Protein AF-A0A7W1NY99-F1 (afdb_monomer_lite)

Foldseek 3Di:
DAADEAQALDCLRQQCVVVVCVVPVHAYEFAPQRQCCLQVVDPFQFAPQFDDDPDDDRDHDHHPYHDDAQDWDPPPQIKGWHQQAWLGRRGIWIADLVQLEIADEQLWEQAPNAIGHHDNRNTNHRVSSLVSLVVSVVSVGQKYHYNDDDIDHRHCNVRSVVVCVVVVD

pLDDT: mean 95.1, std 6.21, range [66.06, 98.94]

Sequence (169 aa):
VKRILITHAHPDHIGGLPKVQQATGAEVWCHALEKPVIEGQQPIVRRPAGLRPPDMKVTPVPVARTLSDNEMLPMLGGLQVIFTPGHAPGHISFWHPERRILITGDVMFYMLNRMTQPLAALTVDAEENKRSIKKVIALKPDSLLFGHGNPVVGNAAPLLEEFAKRIGI

Secondary structure (DSSP, 8-state):
--EEE-S---HHHHTTHHHHHHHH-PEEEEETTTHHHHTTSSPPP--TTS-------PPP--EEEEE-TTPEESSTT-EEEEE--SSSTT-EEEEETTTTEEEEETSSEEETTEEEPPPTTS-S-HHHHHHHHHHHHHT--SEEEESSB--B-S-HHHHHHHHHHHHT-

Radius of gyration: 15.6 Å; chains: 1; bounding box: 40×31×42 Å

Structure (mmCIF, N/CA/C/O backbone):
data_AF-A0A7W1NY99-F1
#
_entry.id   AF-A0A7W1NY99-F1
#
loop_
_atom_site.group_PDB
_atom_site.id
_atom_site.type_symbol
_atom_site.label_atom_id
_atom_site.label_alt_id
_atom_site.label_comp_id
_atom_site.label_asym_id
_atom_site.label_entity_id
_atom_site.label_seq_id
_atom_site.pdbx_PDB_ins_code
_atom_site.Cartn_x
_atom_site.Cartn_y
_atom_site.Cartn_z
_atom_site.occupancy
_atom_site.B_iso_or_equiv
_atom_site.auth_seq_id
_atom_site.auth_comp_id
_atom_site.auth_asym_id
_atom_site.auth_atom_id
_atom_site.pdbx_PDB_model_num
ATOM 1 N N . VAL A 1 1 ? -20.572 2.440 1.959 1.00 92.75 1 VAL A N 1
ATOM 2 C CA . VAL A 1 1 ? -19.241 1.783 2.023 1.00 92.75 1 VAL A CA 1
ATOM 3 C C . VAL A 1 1 ? -19.332 0.651 3.035 1.00 92.75 1 VAL A C 1
ATOM 5 O O . VAL A 1 1 ? -19.956 0.874 4.057 1.00 92.75 1 VAL A O 1
ATOM 8 N N . LYS A 1 2 ? -18.808 -0.551 2.746 1.00 96.06 2 LYS A N 1
ATOM 9 C CA . LYS A 1 2 ? -18.849 -1.696 3.689 1.00 96.06 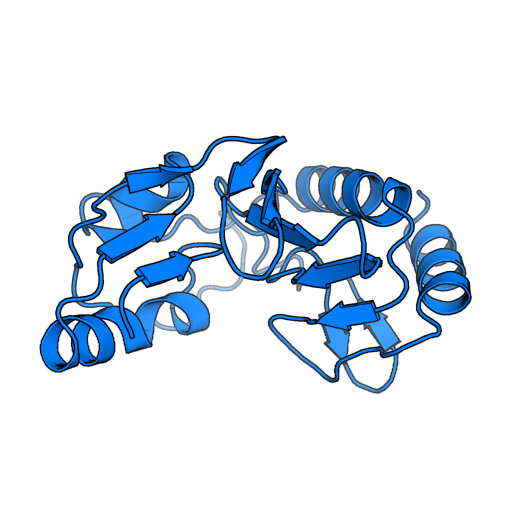2 LYS A CA 1
ATOM 10 C C . LYS A 1 2 ? -17.493 -2.009 4.328 1.00 96.06 2 LYS A C 1
ATOM 12 O O . LYS A 1 2 ? -17.449 -2.554 5.422 1.00 96.06 2 LYS A O 1
ATOM 17 N N . ARG A 1 3 ? -16.399 -1.700 3.628 1.00 97.06 3 ARG A N 1
ATOM 18 C CA . ARG A 1 3 ? -15.023 -1.988 4.044 1.00 97.06 3 ARG A CA 1
ATOM 19 C C . ARG A 1 3 ? -14.119 -0.836 3.642 1.00 97.06 3 ARG A C 1
ATOM 21 O O . ARG A 1 3 ? -14.356 -0.224 2.600 1.00 97.06 3 ARG A O 1
ATOM 28 N N . ILE A 1 4 ? -13.103 -0.585 4.452 1.00 97.94 4 ILE A N 1
ATOM 29 C CA . ILE A 1 4 ? -12.035 0.374 4.201 1.00 97.94 4 ILE A CA 1
ATOM 30 C C . ILE A 1 4 ? -10.723 -0.400 4.284 1.00 97.94 4 ILE A C 1
ATOM 32 O O . ILE A 1 4 ? -10.411 -0.985 5.319 1.00 97.94 4 ILE A O 1
ATOM 36 N N . LEU A 1 5 ? -9.987 -0.439 3.179 1.00 98.06 5 LEU A N 1
ATOM 37 C CA . LEU A 1 5 ? -8.717 -1.145 3.078 1.00 98.06 5 LEU A CA 1
ATOM 38 C C . LEU A 1 5 ? -7.601 -0.110 3.184 1.00 98.06 5 LEU A C 1
ATOM 40 O O . LEU A 1 5 ? -7.546 0.815 2.375 1.00 98.06 5 LEU A O 1
ATOM 44 N N . ILE A 1 6 ? -6.739 -0.259 4.183 1.00 98.38 6 ILE A N 1
ATOM 45 C CA . ILE A 1 6 ? -5.657 0.679 4.477 1.00 98.38 6 ILE A CA 1
ATOM 46 C C . ILE A 1 6 ? -4.327 0.093 4.030 1.00 98.38 6 ILE A C 1
ATOM 48 O O . ILE A 1 6 ? -3.981 -1.029 4.400 1.00 98.38 6 ILE A O 1
ATOM 52 N N .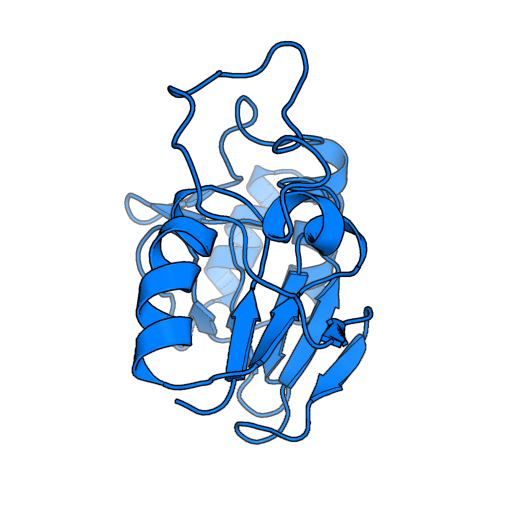 THR A 1 7 ? -3.589 0.877 3.244 1.00 98.50 7 THR A N 1
ATOM 53 C CA . THR A 1 7 ? -2.243 0.533 2.773 1.00 98.50 7 THR A CA 1
ATOM 54 C C . THR A 1 7 ? -1.233 0.623 3.912 1.00 98.50 7 THR A C 1
ATOM 56 O O . THR A 1 7 ? -0.454 -0.304 4.091 1.00 98.50 7 THR A O 1
ATOM 59 N N . HIS A 1 8 ? -1.265 1.710 4.691 1.00 98.12 8 HIS A N 1
ATOM 60 C CA . HIS A 1 8 ? -0.399 1.954 5.846 1.00 98.12 8 HIS A CA 1
ATOM 61 C C . HIS A 1 8 ? -0.917 3.093 6.743 1.00 98.12 8 HIS A C 1
ATOM 63 O O . HIS A 1 8 ? -1.849 3.807 6.377 1.00 98.12 8 HIS A O 1
ATOM 69 N N . ALA A 1 9 ? -0.310 3.270 7.918 1.00 95.75 9 ALA A N 1
ATOM 70 C CA . ALA A 1 9 ? -0.771 4.169 8.973 1.00 95.75 9 ALA A CA 1
ATOM 71 C C . ALA A 1 9 ? -0.200 5.603 8.924 1.00 95.75 9 ALA A C 1
ATOM 73 O O . ALA A 1 9 ? -0.086 6.253 9.967 1.00 95.75 9 ALA A O 1
ATOM 74 N N . HIS A 1 10 ? 0.153 6.135 7.748 1.00 94.25 10 HIS A N 1
ATOM 75 C CA . HIS A 1 10 ? 0.494 7.559 7.642 1.00 94.25 10 HIS A CA 1
ATOM 76 C C . HIS A 1 10 ? -0.753 8.459 7.697 1.00 94.25 10 HIS A C 1
ATOM 78 O O . HIS A 1 10 ? -1.833 8.044 7.265 1.00 94.25 10 HIS A O 1
ATOM 84 N N . PRO A 1 11 ? -0.649 9.687 8.250 1.00 92.75 11 PRO A N 1
ATOM 85 C CA . PRO A 1 11 ? -1.818 10.496 8.604 1.00 92.75 11 PRO A CA 1
ATOM 86 C C . PRO A 1 11 ? -2.742 10.848 7.440 1.00 92.75 11 PRO A C 1
ATOM 88 O O . PRO A 1 11 ? -3.943 10.986 7.632 1.00 92.75 11 PRO A O 1
ATOM 91 N N . ASP A 1 12 ? -2.210 10.994 6.239 1.00 93.06 12 ASP A N 1
ATOM 92 C CA . ASP A 1 12 ? -2.964 11.264 5.020 1.00 93.06 12 ASP A CA 1
ATOM 93 C C . ASP A 1 12 ? -3.734 10.033 4.507 1.00 93.06 12 ASP A C 1
ATOM 95 O O . ASP A 1 12 ? -4.774 10.188 3.868 1.00 93.06 12 ASP A O 1
ATOM 99 N N . HIS A 1 13 ? -3.318 8.822 4.892 1.00 95.75 13 HIS A N 1
ATOM 100 C CA . HIS A 1 13 ? -4.017 7.568 4.585 1.00 95.75 13 HIS A CA 1
ATOM 101 C C . HIS A 1 13 ? -5.055 7.200 5.650 1.00 95.75 13 HIS A C 1
ATOM 103 O O . HIS A 1 13 ? -6.089 6.614 5.326 1.00 95.75 13 HIS A O 1
ATOM 109 N N . ILE A 1 14 ? -4.821 7.564 6.920 1.00 95.62 14 ILE A N 1
ATOM 110 C CA . ILE A 1 14 ? -5.700 7.169 8.038 1.00 95.62 14 ILE A CA 1
ATOM 111 C C . ILE A 1 14 ? -6.490 8.311 8.688 1.00 95.62 14 ILE A C 1
ATOM 113 O O . ILE A 1 14 ? -7.450 8.060 9.413 1.00 95.62 14 ILE A O 1
ATOM 117 N N . GLY A 1 15 ? -6.157 9.573 8.417 1.00 94.19 15 GLY A N 1
ATOM 118 C CA . GLY A 1 15 ? -6.760 10.736 9.080 1.00 94.19 15 GLY A CA 1
ATOM 119 C C . GLY A 1 15 ? -8.259 10.901 8.812 1.00 94.19 15 GLY A C 1
ATOM 120 O O . GLY A 1 15 ? -8.982 11.473 9.628 1.00 94.19 15 GLY A O 1
ATOM 121 N N . GLY A 1 16 ? -8.748 10.362 7.691 1.00 94.50 16 GLY A N 1
ATOM 122 C CA . GLY A 1 16 ? -10.172 10.326 7.353 1.00 94.50 16 GLY A CA 1
ATOM 123 C C . GLY A 1 16 ? -10.947 9.154 7.967 1.00 94.50 16 GLY A C 1
ATOM 124 O O . GLY A 1 16 ? -12.180 9.208 7.999 1.00 94.50 16 GLY A O 1
ATOM 125 N N . LEU A 1 17 ? -10.262 8.117 8.470 1.00 95.75 17 LEU A N 1
ATOM 126 C CA . LEU A 1 17 ? -10.896 6.879 8.940 1.00 95.75 17 LEU A CA 1
ATOM 127 C C . LEU A 1 17 ? -12.012 7.092 9.965 1.00 95.75 17 LEU A C 1
ATOM 129 O O . LEU A 1 17 ? -13.081 6.517 9.754 1.00 95.75 17 LEU A O 1
ATOM 133 N N . PRO A 1 18 ? -11.843 7.916 11.021 1.00 95.75 18 PRO A N 1
ATOM 134 C CA . PRO A 1 18 ? -12.860 8.041 12.064 1.00 95.75 18 PRO A CA 1
ATOM 135 C C . PRO A 1 18 ? -14.196 8.528 11.501 1.00 95.75 18 PRO A C 1
ATOM 137 O O . PRO A 1 18 ? -15.247 7.966 11.798 1.00 95.75 18 PRO A O 1
ATOM 140 N N . LYS A 1 19 ? -14.151 9.529 10.611 1.00 96.25 19 LYS A N 1
ATOM 141 C CA . LYS A 1 19 ? -15.348 10.109 9.988 1.00 96.25 19 LYS A CA 1
ATOM 142 C C . LYS A 1 19 ? -16.035 9.116 9.056 1.00 96.25 19 LYS A C 1
ATOM 144 O O . LYS A 1 19 ? -17.256 8.989 9.095 1.00 96.25 19 LYS A O 1
ATOM 149 N N . VAL A 1 20 ? -15.267 8.403 8.228 1.00 96.94 20 VAL A N 1
ATOM 150 C CA . VAL A 1 20 ? -15.833 7.431 7.278 1.00 96.94 20 VAL A CA 1
ATOM 151 C C . VAL A 1 20 ? -16.406 6.223 8.019 1.00 96.94 20 VAL A C 1
ATOM 153 O O . VAL A 1 20 ? -17.514 5.792 7.699 1.00 96.94 20 VAL A O 1
ATOM 156 N N . GLN A 1 21 ? -15.705 5.699 9.028 1.00 96.69 21 GLN A N 1
ATOM 157 C CA . GLN A 1 21 ? -16.201 4.591 9.839 1.00 96.69 21 GLN A CA 1
ATOM 158 C C . GLN A 1 21 ? -17.470 4.992 10.598 1.00 96.69 21 GLN A C 1
ATOM 160 O O . GLN A 1 21 ? -18.464 4.279 10.503 1.00 96.69 21 GLN A O 1
ATOM 165 N N . GLN A 1 22 ? -17.485 6.147 11.273 1.00 96.38 22 GLN A N 1
ATOM 166 C CA . GLN A 1 22 ? -18.667 6.629 11.994 1.00 96.38 22 GLN A CA 1
ATOM 167 C C . GLN A 1 22 ? -19.880 6.794 11.068 1.00 96.38 22 GLN A C 1
ATOM 169 O O . GLN A 1 22 ? -20.993 6.432 11.437 1.00 96.38 22 GLN A O 1
ATOM 174 N N . ALA A 1 23 ? -19.672 7.315 9.856 1.00 98.00 23 ALA A N 1
ATOM 175 C CA . ALA A 1 23 ? -20.755 7.559 8.909 1.00 98.00 23 ALA A CA 1
ATOM 176 C C . ALA A 1 23 ? -21.298 6.285 8.239 1.00 98.00 23 ALA A C 1
ATOM 178 O O . ALA A 1 23 ? -22.409 6.301 7.714 1.00 98.00 23 ALA A O 1
ATOM 179 N N . THR A 1 24 ? -20.519 5.200 8.188 1.00 98.19 24 THR A N 1
ATOM 180 C CA . THR A 1 24 ? -20.851 4.033 7.349 1.00 98.19 24 THR A CA 1
ATOM 181 C C . THR A 1 24 ? -20.893 2.701 8.086 1.00 98.19 24 THR A C 1
ATOM 183 O O . THR A 1 24 ? -21.420 1.737 7.537 1.00 98.19 24 THR A O 1
ATOM 186 N N . GLY A 1 25 ? -20.323 2.619 9.290 1.00 97.75 25 GLY A N 1
ATOM 187 C CA . GLY A 1 25 ? -20.112 1.363 10.011 1.00 97.75 25 GLY A CA 1
ATOM 188 C C . GLY A 1 25 ? -19.134 0.408 9.316 1.00 97.75 25 GLY A C 1
ATOM 189 O O . GLY A 1 25 ? -19.125 -0.779 9.624 1.00 97.75 25 GLY A O 1
ATOM 190 N N . ALA A 1 26 ? -18.348 0.887 8.345 1.00 98.19 26 ALA A N 1
ATOM 191 C CA . ALA A 1 26 ? -17.467 0.035 7.557 1.00 98.19 26 ALA A CA 1
ATOM 192 C C . ALA A 1 26 ? -16.346 -0.595 8.398 1.00 98.19 26 ALA A C 1
ATOM 194 O O . ALA A 1 26 ? -15.735 0.048 9.255 1.00 98.19 26 ALA A O 1
ATOM 195 N N . GLU A 1 27 ? -16.024 -1.847 8.085 1.00 98.31 27 GLU A N 1
ATOM 196 C CA . GLU A 1 27 ? -14.893 -2.546 8.688 1.00 98.31 27 GLU A CA 1
ATOM 197 C C . GLU A 1 27 ? -13.568 -1.975 8.171 1.00 98.31 27 GLU A C 1
ATOM 199 O O . GLU A 1 27 ? -13.389 -1.823 6.960 1.00 98.31 27 GLU A O 1
ATOM 204 N N . VAL A 1 28 ? -12.622 -1.706 9.073 1.00 98.62 28 VAL A N 1
ATOM 205 C CA . VAL A 1 28 ? -11.260 -1.288 8.711 1.00 98.62 28 VAL A CA 1
ATOM 206 C C . VAL A 1 28 ? -10.347 -2.500 8.660 1.00 98.62 28 VAL A C 1
ATOM 208 O O . VAL A 1 28 ? -10.248 -3.253 9.633 1.00 98.62 28 VAL A O 1
ATOM 211 N N . TRP A 1 29 ? -9.710 -2.697 7.508 1.00 98.69 29 TRP A N 1
ATOM 212 C CA . TRP A 1 29 ? -8.788 -3.792 7.232 1.00 98.69 29 TRP A CA 1
ATOM 213 C C . TRP A 1 29 ? -7.409 -3.222 6.883 1.00 98.69 29 TRP A C 1
ATOM 215 O O . TRP A 1 29 ? -7.311 -2.298 6.079 1.00 98.69 29 TRP A O 1
ATOM 225 N N . CYS A 1 30 ? -6.341 -3.769 7.459 1.00 98.75 30 CYS A N 1
ATOM 226 C CA . CYS A 1 30 ? -4.961 -3.328 7.210 1.00 98.75 30 CYS A CA 1
ATOM 227 C C . CYS A 1 30 ? -3.978 -4.491 7.379 1.00 98.75 30 CYS A C 1
ATOM 229 O O . CYS A 1 30 ? -4.370 -5.581 7.787 1.00 98.75 30 CYS A O 1
ATOM 231 N N . HIS A 1 31 ? -2.691 -4.286 7.119 1.00 98.81 31 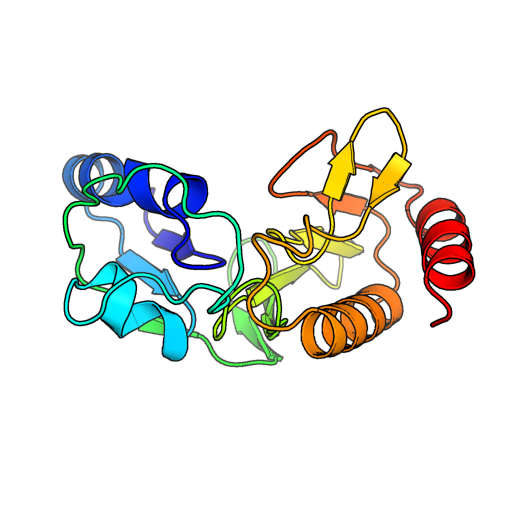HIS A N 1
ATOM 232 C CA . HIS A 1 31 ? -1.679 -5.263 7.524 1.00 98.81 31 HIS A CA 1
ATOM 233 C C . HIS A 1 31 ? -1.536 -5.328 9.054 1.00 98.81 31 HIS A C 1
ATOM 235 O O . HIS A 1 31 ? -1.727 -4.326 9.747 1.00 98.81 31 HIS A O 1
ATOM 241 N N . ALA A 1 32 ? -1.148 -6.487 9.596 1.00 98.62 32 ALA A N 1
ATOM 242 C CA . ALA A 1 32 ? -1.030 -6.690 11.045 1.00 98.62 32 ALA A CA 1
ATOM 243 C C . ALA A 1 32 ? -0.058 -5.712 11.730 1.00 98.62 32 ALA A C 1
ATOM 245 O O . ALA A 1 32 ? -0.315 -5.283 12.851 1.00 98.62 32 ALA A O 1
ATOM 246 N N . LEU A 1 33 ? 1.015 -5.312 11.041 1.00 98.50 33 LEU A N 1
ATOM 247 C CA . LEU A 1 33 ? 2.003 -4.361 11.571 1.00 98.50 33 LEU A CA 1
ATOM 248 C C . LEU A 1 33 ? 1.485 -2.914 11.662 1.00 98.50 33 LEU A C 1
ATOM 250 O O . LEU A 1 33 ? 2.050 -2.121 12.404 1.00 98.50 33 LEU A O 1
ATOM 254 N N . GLU A 1 34 ? 0.409 -2.570 10.949 1.00 98.12 34 GLU A N 1
ATOM 255 C CA . GLU A 1 34 ? -0.190 -1.225 10.987 1.00 98.12 34 GLU A CA 1
ATOM 256 C C . GLU A 1 34 ? -1.283 -1.109 12.059 1.00 98.12 34 GLU A C 1
ATOM 258 O O . GLU A 1 34 ? -1.589 -0.013 12.532 1.00 98.12 34 GLU A O 1
ATOM 263 N N . LYS A 1 35 ? -1.864 -2.242 12.479 1.00 98.25 35 LYS A N 1
ATOM 264 C CA . LYS A 1 35 ? -2.982 -2.289 13.432 1.00 98.25 35 LYS A CA 1
ATOM 265 C C . LYS A 1 35 ? -2.683 -1.567 14.754 1.00 98.25 35 LYS A C 1
ATOM 267 O O . LYS A 1 35 ? -3.513 -0.743 15.134 1.00 98.25 35 LYS A O 1
ATOM 272 N N . PRO A 1 36 ? -1.535 -1.781 15.432 1.00 97.56 36 PRO A N 1
ATOM 273 C CA . PRO A 1 36 ? -1.245 -1.082 16.684 1.00 97.56 36 PRO A CA 1
ATOM 274 C C . PRO A 1 36 ? -1.213 0.442 16.532 1.00 97.56 36 PRO A C 1
ATOM 276 O O . PRO A 1 36 ? -1.604 1.155 17.451 1.00 97.56 36 PRO A O 1
ATOM 279 N N . VAL A 1 37 ? -0.789 0.956 15.374 1.00 96.00 37 VAL A N 1
ATOM 280 C CA . VAL A 1 37 ? -0.762 2.401 15.107 1.00 96.00 37 VAL A CA 1
ATOM 281 C C . VAL A 1 37 ? -2.174 2.939 14.877 1.00 96.00 37 VAL A C 1
ATOM 283 O O . VAL A 1 37 ? -2.566 3.932 15.486 1.00 96.00 37 VAL A O 1
ATOM 286 N N . ILE A 1 38 ? -2.971 2.256 14.049 1.00 96.94 38 ILE A N 1
ATOM 287 C CA . ILE A 1 38 ? -4.355 2.655 13.733 1.00 96.94 38 ILE A CA 1
ATOM 288 C C . ILE A 1 38 ? -5.256 2.594 14.979 1.00 96.94 38 ILE A C 1
ATOM 290 O O . ILE A 1 38 ? -6.117 3.453 15.168 1.00 96.94 38 ILE A O 1
ATOM 294 N N . GLU A 1 39 ? -5.031 1.620 15.862 1.00 97.50 39 GLU A N 1
ATOM 295 C CA . GLU A 1 39 ? -5.748 1.473 17.136 1.00 97.50 39 GLU A CA 1
ATOM 296 C C . GLU A 1 39 ? -5.176 2.352 18.261 1.00 97.50 39 GLU A C 1
ATOM 298 O O . GLU A 1 39 ? -5.650 2.284 19.394 1.00 97.50 39 GLU A O 1
ATOM 303 N N . GLY A 1 40 ? -4.176 3.193 17.972 1.00 94.94 40 GLY A N 1
ATOM 304 C CA . GLY A 1 40 ? -3.596 4.131 18.937 1.00 94.94 40 GLY A CA 1
ATOM 305 C C . GLY A 1 40 ? -2.778 3.481 20.057 1.00 94.94 40 GLY A C 1
ATOM 306 O O . GLY A 1 40 ? -2.515 4.123 21.070 1.00 94.94 40 GLY A O 1
ATOM 307 N N . GLN A 1 41 ? -2.379 2.219 19.894 1.00 95.94 41 GLN A N 1
ATOM 308 C CA . GLN A 1 41 ? -1.544 1.467 20.839 1.00 95.94 41 GLN A CA 1
ATOM 309 C C . GLN A 1 41 ? -0.052 1.778 20.659 1.00 95.94 41 GLN A C 1
ATOM 311 O O . GLN A 1 41 ? 0.735 1.605 21.589 1.00 95.94 41 GLN A O 1
ATOM 316 N N . GLN A 1 42 ? 0.349 2.222 19.466 1.00 93.38 42 GLN A N 1
ATOM 317 C CA . GLN A 1 42 ? 1.717 2.616 19.136 1.00 93.38 42 GLN A CA 1
ATOM 318 C C . GLN A 1 42 ? 1.730 3.924 18.335 1.00 93.38 42 GLN A C 1
ATOM 320 O O . GLN A 1 42 ? 0.776 4.214 17.611 1.00 93.38 42 GLN A O 1
ATOM 325 N N . PRO A 1 43 ? 2.798 4.733 18.437 1.00 91.19 43 PRO A N 1
ATOM 326 C CA . PRO A 1 43 ? 2.965 5.883 17.562 1.00 91.19 43 PRO A CA 1
ATOM 327 C C . PRO A 1 43 ? 3.259 5.436 16.125 1.00 91.19 43 PRO A C 1
ATOM 329 O O . PRO A 1 43 ? 3.743 4.329 15.888 1.00 91.19 43 PRO A O 1
ATOM 332 N N . ILE A 1 44 ? 3.039 6.339 15.168 1.00 89.88 44 ILE A N 1
ATOM 333 C CA . ILE A 1 44 ? 3.467 6.142 13.778 1.00 89.88 44 ILE A CA 1
ATOM 334 C C . ILE A 1 44 ? 4.974 5.873 13.755 1.00 89.88 44 ILE A C 1
ATOM 336 O O . ILE A 1 44 ? 5.763 6.651 14.301 1.00 89.88 44 ILE A O 1
ATOM 340 N N . VAL A 1 45 ? 5.369 4.776 13.110 1.00 88.06 45 VAL A N 1
ATOM 341 C CA . VAL A 1 45 ? 6.777 4.407 12.953 1.00 88.06 45 VAL A CA 1
ATOM 342 C C . VAL A 1 45 ? 7.425 5.346 11.944 1.00 88.06 45 VA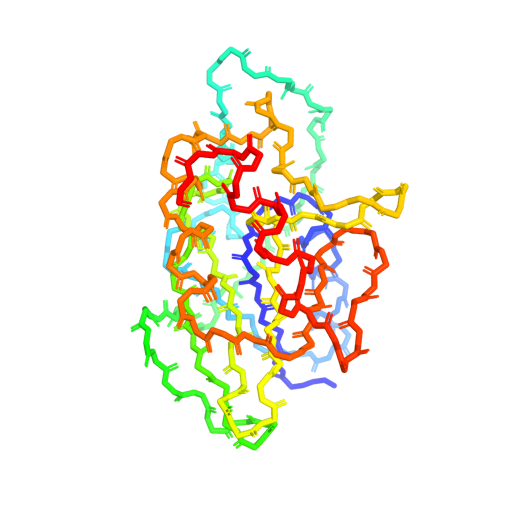L A C 1
ATOM 344 O O . VAL A 1 45 ? 6.930 5.534 10.839 1.00 88.06 45 VAL A O 1
ATOM 347 N N . ARG A 1 46 ? 8.545 5.955 12.331 1.00 85.94 46 ARG A N 1
ATOM 348 C CA . ARG A 1 46 ? 9.268 6.939 11.518 1.00 85.94 46 ARG A CA 1
ATOM 349 C C . ARG A 1 46 ? 10.743 6.573 11.443 1.00 85.94 46 ARG A C 1
ATOM 351 O O . ARG A 1 46 ? 11.285 5.937 12.346 1.00 85.94 46 ARG A O 1
ATOM 358 N N . ARG A 1 47 ? 11.423 7.050 10.401 1.00 86.50 47 ARG A N 1
ATOM 359 C CA . ARG A 1 47 ? 12.884 6.958 10.309 1.00 86.50 47 ARG A CA 1
ATOM 360 C C . ARG A 1 47 ? 13.532 7.790 11.436 1.00 86.50 47 ARG A C 1
ATOM 362 O O . ARG A 1 47 ? 13.179 8.964 11.570 1.00 86.50 47 ARG A O 1
ATOM 369 N N . PRO A 1 48 ? 14.501 7.258 12.210 1.00 78.44 48 PRO A N 1
ATOM 370 C CA . PRO A 1 48 ? 15.069 7.952 13.376 1.00 78.44 48 PRO A CA 1
ATOM 371 C C . PRO A 1 48 ? 15.604 9.367 13.095 1.00 78.44 48 PRO A C 1
ATOM 373 O O . PRO A 1 48 ? 15.331 10.289 13.865 1.00 78.44 48 PRO A O 1
ATOM 376 N N . ALA A 1 49 ? 16.296 9.541 11.962 1.00 81.44 49 ALA A N 1
ATOM 377 C CA . ALA A 1 49 ? 16.837 10.812 11.464 1.00 81.44 49 ALA A CA 1
ATOM 378 C C . ALA A 1 49 ? 16.034 11.382 10.272 1.00 81.44 49 ALA A C 1
ATOM 380 O O . ALA A 1 49 ? 16.569 12.105 9.435 1.00 81.44 49 ALA A O 1
ATOM 381 N N . GLY A 1 50 ? 14.768 10.982 10.142 1.00 78.75 50 GLY A N 1
ATOM 382 C CA . GLY A 1 50 ? 13.871 11.433 9.084 1.00 78.75 50 GLY A CA 1
ATOM 383 C C . GLY A 1 50 ? 13.213 12.780 9.372 1.00 78.75 50 GLY A C 1
ATOM 384 O O . GLY A 1 50 ? 13.321 13.337 10.467 1.00 78.75 50 GLY A O 1
ATOM 385 N N . LEU A 1 51 ? 12.471 13.278 8.383 1.00 77.75 51 LEU A N 1
ATOM 386 C CA . LEU A 1 51 ? 11.593 14.424 8.577 1.00 77.75 51 LEU A CA 1
ATOM 387 C C . LEU A 1 51 ? 10.479 14.034 9.550 1.00 77.75 51 LEU A C 1
ATOM 389 O O . LEU A 1 51 ? 9.859 12.977 9.430 1.00 77.75 51 LEU A O 1
ATOM 393 N N . ARG A 1 52 ? 10.213 14.920 10.507 1.00 72.56 52 ARG A N 1
ATOM 394 C CA . ARG A 1 52 ? 9.112 14.789 11.460 1.00 72.56 52 ARG A CA 1
ATOM 395 C C . ARG A 1 52 ? 8.079 15.864 11.145 1.00 72.56 52 ARG A C 1
ATOM 397 O O . ARG A 1 52 ? 8.153 16.948 11.721 1.00 72.56 52 ARG A O 1
ATOM 404 N N . PRO A 1 53 ? 7.163 15.619 10.191 1.00 68.44 53 PRO A N 1
ATOM 405 C CA . PRO A 1 53 ? 6.019 16.500 10.031 1.00 68.44 53 PRO A CA 1
ATOM 406 C C . PRO A 1 53 ? 5.246 16.580 11.358 1.00 68.44 53 PRO A C 1
ATOM 408 O O . PRO A 1 53 ? 5.298 15.611 12.129 1.00 68.44 53 PRO A O 1
ATOM 411 N N . PRO A 1 54 ? 4.553 17.705 11.622 1.00 71.75 54 PRO A N 1
ATOM 412 C CA . PRO A 1 54 ? 3.802 17.909 12.853 1.00 71.75 54 PRO A CA 1
ATOM 413 C C . PRO A 1 54 ? 2.946 16.693 13.187 1.00 71.75 54 PRO A C 1
ATOM 415 O O . PRO A 1 54 ? 2.356 16.083 12.290 1.00 71.75 54 PRO A O 1
ATOM 418 N N . ASP A 1 55 ? 2.875 16.342 14.468 1.00 66.06 55 ASP A N 1
ATOM 419 C CA . ASP A 1 55 ? 2.035 15.234 14.895 1.00 66.06 55 ASP A CA 1
ATOM 420 C C . ASP A 1 55 ? 0.572 15.572 14.605 1.00 66.06 55 ASP A C 1
ATOM 422 O O . ASP A 1 55 ? -0.065 16.384 15.280 1.00 66.06 55 ASP A O 1
ATOM 426 N N . MET A 1 56 ? 0.031 14.943 13.564 1.00 68.75 56 MET A N 1
ATOM 427 C CA . MET A 1 56 ? -1.400 14.936 13.332 1.00 68.75 56 MET A CA 1
ATOM 428 C C . MET A 1 56 ? -2.009 13.944 14.311 1.00 68.75 56 MET A C 1
ATOM 430 O O . MET A 1 56 ? -1.733 12.746 14.254 1.00 68.75 56 MET A O 1
ATOM 434 N N . LYS A 1 57 ? -2.848 14.446 15.219 1.00 73.19 57 LYS A N 1
ATOM 435 C CA . LYS A 1 57 ? -3.673 13.585 16.065 1.00 73.19 57 LYS A CA 1
ATOM 436 C C . LYS A 1 57 ? -4.641 12.819 15.170 1.00 73.19 57 LYS A C 1
ATOM 438 O O . LYS A 1 57 ? -5.614 13.389 14.683 1.00 73.19 57 LYS A O 1
ATOM 443 N N . VAL A 1 58 ? -4.373 11.535 14.968 1.00 82.25 58 VAL A N 1
ATOM 444 C CA . VAL A 1 58 ? -5.331 10.614 14.363 1.00 82.25 58 VAL A CA 1
ATOM 445 C C . VAL A 1 58 ? -6.157 10.010 15.491 1.00 82.25 58 VAL A C 1
ATOM 447 O O . VAL A 1 58 ? -5.605 9.514 16.472 1.00 82.25 58 VAL A O 1
ATOM 450 N N . THR A 1 59 ? -7.483 10.087 15.388 1.00 92.62 59 THR A N 1
ATOM 451 C CA . THR A 1 59 ? -8.364 9.400 16.338 1.00 92.62 59 THR A CA 1
ATOM 452 C C . THR A 1 59 ? -8.258 7.891 16.102 1.00 92.62 59 THR A C 1
ATOM 454 O O . THR A 1 59 ? -8.441 7.467 14.959 1.00 92.62 59 THR A O 1
ATOM 457 N N . PRO A 1 60 ? -7.984 7.084 17.142 1.00 95.56 60 PRO A N 1
ATOM 458 C CA . PRO A 1 60 ? -7.916 5.635 17.010 1.00 95.56 60 PRO A CA 1
ATOM 459 C C . PRO A 1 60 ? -9.200 5.029 16.452 1.00 95.56 60 PRO A C 1
ATOM 461 O O . PRO A 1 60 ? -10.302 5.478 16.774 1.00 95.56 60 PRO A O 1
ATOM 464 N N . VAL A 1 61 ? -9.049 3.984 15.646 1.00 96.81 61 VAL A N 1
ATOM 465 C CA . VAL A 1 61 ? -10.155 3.268 15.007 1.00 96.81 61 VAL A CA 1
ATOM 466 C C . VAL A 1 61 ? -9.931 1.760 15.154 1.00 96.81 61 VAL A C 1
ATOM 468 O O . VAL A 1 61 ? -8.828 1.298 14.866 1.00 96.81 61 VAL A O 1
ATOM 471 N N . PRO A 1 62 ? -10.938 0.965 15.575 1.00 97.81 62 PRO A N 1
ATOM 472 C CA . PRO A 1 62 ? -10.781 -0.481 15.678 1.00 97.81 62 PRO A CA 1
ATOM 473 C C . PRO A 1 62 ? -10.539 -1.110 14.303 1.00 97.81 62 PRO A C 1
ATOM 475 O O . PRO A 1 62 ? -11.297 -0.883 13.353 1.00 97.81 62 PRO A O 1
ATOM 478 N N . VAL A 1 63 ? -9.510 -1.951 14.220 1.00 98.38 63 VAL A N 1
ATOM 479 C CA . VAL A 1 63 ? -9.202 -2.753 13.034 1.00 98.38 63 VAL A CA 1
ATOM 480 C C . VAL A 1 63 ? -9.903 -4.098 13.163 1.00 98.38 63 VAL A C 1
ATOM 482 O O . VAL A 1 63 ? -9.539 -4.928 14.001 1.00 98.38 63 VAL A O 1
ATOM 485 N N . ALA A 1 64 ? -10.884 -4.325 12.293 1.00 98.56 64 ALA A N 1
ATOM 486 C CA . ALA A 1 64 ? -11.719 -5.523 12.301 1.00 98.56 64 ALA A CA 1
ATOM 487 C C . ALA A 1 64 ? -10.987 -6.764 11.769 1.00 98.56 64 ALA A C 1
ATOM 489 O O . ALA A 1 64 ? -11.291 -7.883 12.174 1.00 98.56 64 ALA A O 1
ATOM 490 N N . ARG A 1 65 ? -10.029 -6.580 10.849 1.00 98.38 65 ARG A N 1
ATOM 491 C CA . ARG A 1 65 ? -9.327 -7.685 10.186 1.00 98.38 65 ARG A CA 1
ATOM 492 C C . ARG A 1 65 ? -7.924 -7.279 9.763 1.00 98.38 65 ARG A C 1
ATOM 494 O O . ARG A 1 65 ? -7.722 -6.191 9.231 1.00 98.38 65 ARG A O 1
ATOM 501 N N . THR A 1 66 ? -6.968 -8.180 9.945 1.00 98.75 66 THR A N 1
ATOM 502 C CA . THR A 1 66 ? -5.621 -8.033 9.392 1.00 98.75 66 THR A CA 1
ATOM 503 C C . THR A 1 66 ? -5.485 -8.811 8.087 1.00 98.75 66 THR A C 1
ATOM 505 O O . THR A 1 66 ? -6.032 -9.906 7.975 1.00 98.75 66 THR A O 1
ATOM 508 N N . LEU A 1 67 ? -4.742 -8.261 7.132 1.00 98.69 67 LEU A N 1
ATOM 509 C CA . LEU A 1 67 ? -4.479 -8.835 5.814 1.00 98.69 67 LEU A CA 1
ATOM 510 C C . LEU A 1 67 ? -3.054 -9.391 5.731 1.00 98.69 67 LEU A C 1
ATOM 512 O O . LEU A 1 67 ? -2.140 -8.832 6.342 1.00 98.69 67 LEU A O 1
ATOM 516 N N . SER A 1 68 ? -2.863 -10.473 4.974 1.00 98.56 68 SER A N 1
ATOM 517 C CA . SER A 1 68 ? -1.559 -11.131 4.777 1.00 98.56 68 SER A CA 1
ATOM 518 C C . SER A 1 68 ? -1.063 -11.044 3.332 1.00 98.56 68 SER A C 1
ATOM 520 O O . SER A 1 68 ? -1.853 -10.876 2.406 1.00 98.56 68 SER A O 1
ATOM 522 N N . ASP A 1 69 ? 0.253 -11.172 3.128 1.00 98.75 69 ASP A N 1
ATOM 523 C CA . ASP A 1 69 ? 0.840 -11.212 1.781 1.00 98.75 69 ASP A CA 1
ATOM 524 C C . ASP A 1 69 ? 0.222 -12.337 0.939 1.00 98.75 69 ASP A C 1
ATOM 526 O O . ASP A 1 69 ? 0.003 -13.448 1.423 1.00 98.75 69 ASP A O 1
ATOM 530 N N . ASN A 1 70 ? -0.022 -12.047 -0.335 1.00 98.38 70 ASN A N 1
ATOM 531 C CA . ASN A 1 70 ? -0.634 -12.923 -1.333 1.00 98.38 70 ASN A CA 1
ATOM 532 C C . ASN A 1 70 ? -2.084 -13.349 -1.052 1.00 98.38 70 ASN A C 1
ATOM 534 O O . ASN A 1 70 ? -2.631 -14.141 -1.822 1.00 98.38 70 ASN A O 1
ATOM 538 N N . GLU A 1 71 ? -2.734 -12.819 -0.012 1.00 98.56 71 GLU A N 1
ATOM 539 C CA . GLU A 1 71 ? -4.142 -13.093 0.264 1.00 98.56 71 GLU A CA 1
ATOM 540 C C . GLU A 1 71 ? -5.033 -12.597 -0.885 1.00 98.56 71 GLU A C 1
ATOM 542 O O . GLU A 1 71 ? -4.951 -11.440 -1.301 1.00 98.56 71 GLU A O 1
ATOM 547 N N . MET A 1 72 ? -5.921 -13.466 -1.375 1.00 98.38 72 MET A N 1
ATOM 548 C CA . MET A 1 72 ? -6.931 -13.108 -2.369 1.00 98.38 72 MET A CA 1
ATOM 549 C C . MET A 1 72 ? -8.212 -12.628 -1.693 1.00 98.38 72 MET A C 1
ATOM 551 O O . MET A 1 72 ? -8.904 -13.385 -1.013 1.00 98.38 72 MET A O 1
ATOM 555 N N . LEU A 1 73 ? -8.568 -11.373 -1.938 1.00 97.94 73 LEU A N 1
ATOM 556 C CA . LEU A 1 73 ? -9.808 -10.777 -1.471 1.00 97.94 73 LEU A CA 1
ATOM 557 C C . LEU A 1 73 ? -10.909 -10.977 -2.525 1.00 97.94 73 LEU A C 1
ATOM 559 O O . LEU A 1 73 ? -10.749 -10.510 -3.658 1.00 97.94 73 LEU A O 1
ATOM 563 N N . PRO A 1 74 ? -12.053 -11.604 -2.179 1.00 95.38 74 PRO A N 1
ATOM 564 C CA . PRO A 1 74 ? -13.155 -11.863 -3.107 1.00 95.38 74 PRO A CA 1
ATOM 565 C C . PRO A 1 74 ? -14.012 -10.602 -3.311 1.00 95.38 74 PRO A C 1
ATOM 567 O O . PRO A 1 74 ? -15.215 -10.577 -3.055 1.00 95.38 74 PRO A O 1
ATOM 570 N N . MET A 1 75 ? -13.377 -9.504 -3.712 1.00 91.75 75 MET A N 1
ATOM 571 C CA . MET A 1 75 ? -14.016 -8.221 -3.978 1.00 91.75 75 MET A CA 1
ATOM 572 C C . MET A 1 75 ? -13.424 -7.582 -5.227 1.00 91.75 75 MET A C 1
ATOM 574 O O . MET A 1 75 ? -12.281 -7.852 -5.583 1.00 91.75 75 MET A O 1
ATOM 578 N N . LEU A 1 76 ? -14.218 -6.736 -5.889 1.00 90.62 76 LEU A N 1
ATOM 579 C CA . LEU A 1 76 ? -13.812 -6.000 -7.092 1.00 90.62 76 LEU A CA 1
ATOM 580 C C . LEU A 1 76 ? -13.306 -6.885 -8.248 1.00 90.62 76 LEU A C 1
ATOM 582 O O . LEU A 1 76 ? -12.536 -6.403 -9.063 1.00 90.62 76 LEU A O 1
ATOM 586 N N . GLY A 1 77 ? -13.737 -8.149 -8.337 1.00 92.06 77 GLY A N 1
ATOM 587 C CA . GLY A 1 77 ? -13.250 -9.096 -9.355 1.00 92.06 77 GLY A CA 1
ATOM 588 C C . GLY A 1 77 ? -12.010 -9.899 -8.944 1.00 92.06 77 GLY A C 1
ATOM 589 O O . GLY A 1 77 ? -11.534 -10.714 -9.722 1.00 92.06 77 GLY A O 1
ATOM 590 N N . GLY A 1 78 ? -11.522 -9.726 -7.712 1.00 95.38 78 GLY A N 1
ATOM 591 C CA . GLY A 1 78 ? -10.359 -10.433 -7.180 1.00 95.38 78 GLY A CA 1
ATOM 592 C C . GLY A 1 78 ? -9.186 -9.482 -6.993 1.00 95.38 78 GLY A C 1
ATOM 593 O O . GLY A 1 78 ? -8.546 -9.063 -7.955 1.00 95.38 78 GLY A O 1
ATOM 594 N N . LEU A 1 79 ? -8.901 -9.157 -5.735 1.00 97.81 79 LEU A N 1
ATOM 595 C CA . LEU A 1 79 ? -7.820 -8.255 -5.359 1.00 97.81 79 LEU A CA 1
ATOM 596 C C . LEU A 1 79 ? -6.812 -9.012 -4.498 1.00 97.81 79 LEU A C 1
ATOM 598 O O . LEU A 1 79 ? -7.161 -9.491 -3.425 1.00 97.81 79 LEU A O 1
ATOM 602 N N . GLN A 1 80 ? -5.576 -9.129 -4.963 1.00 98.69 80 GLN A N 1
ATOM 603 C CA . GLN A 1 80 ? -4.490 -9.748 -4.222 1.00 98.69 80 GLN A CA 1
ATOM 604 C C . GLN A 1 80 ? -3.789 -8.710 -3.348 1.00 98.69 80 GLN A C 1
ATOM 606 O O . GLN A 1 80 ? -3.409 -7.637 -3.821 1.00 98.69 80 GLN A O 1
ATOM 611 N N . VAL A 1 81 ? -3.594 -9.035 -2.077 1.00 98.88 81 VAL A N 1
ATOM 612 C CA . VAL A 1 81 ? -2.772 -8.245 -1.160 1.00 98.88 81 VAL A CA 1
ATOM 613 C C . VAL A 1 81 ? -1.306 -8.515 -1.464 1.00 98.88 81 VAL A C 1
ATOM 615 O O . VAL A 1 81 ? -0.884 -9.665 -1.523 1.00 98.88 81 VAL A O 1
ATOM 618 N N . ILE A 1 82 ? -0.522 -7.458 -1.638 1.00 98.88 82 ILE A N 1
ATOM 619 C CA . ILE A 1 82 ? 0.910 -7.542 -1.902 1.00 98.88 82 ILE A CA 1
ATOM 620 C C . ILE A 1 82 ? 1.630 -6.788 -0.789 1.00 98.88 82 ILE A C 1
ATOM 622 O O . ILE A 1 82 ? 1.575 -5.563 -0.728 1.00 98.88 82 ILE A O 1
ATOM 626 N N . PHE A 1 83 ? 2.308 -7.508 0.098 1.00 98.88 83 PHE A N 1
ATOM 627 C CA . PHE A 1 83 ? 3.110 -6.916 1.161 1.00 98.88 83 PHE A CA 1
ATOM 628 C C . PHE A 1 83 ? 4.320 -6.189 0.579 1.00 98.88 83 PHE A C 1
ATOM 630 O O . PHE A 1 83 ? 5.139 -6.789 -0.123 1.00 98.88 83 PHE A O 1
ATOM 637 N N . THR A 1 84 ? 4.400 -4.890 0.837 1.00 98.81 84 THR A N 1
ATOM 638 C CA . THR A 1 84 ? 5.380 -3.970 0.258 1.00 98.81 84 THR A CA 1
ATOM 639 C C . THR A 1 84 ? 5.996 -3.090 1.348 1.00 98.81 84 THR A C 1
ATOM 641 O O . THR A 1 84 ? 5.834 -1.869 1.309 1.00 98.81 84 THR A O 1
ATOM 644 N N . PRO A 1 85 ? 6.694 -3.686 2.337 1.00 98.62 85 PRO A N 1
ATOM 645 C CA . PRO A 1 85 ? 7.304 -2.939 3.431 1.00 98.62 85 PRO A CA 1
ATOM 646 C C . PRO A 1 85 ? 8.392 -1.978 2.941 1.00 98.62 85 PRO A C 1
ATOM 648 O O . PRO A 1 85 ? 8.919 -2.093 1.831 1.00 98.62 85 PRO A O 1
ATOM 651 N N . GLY A 1 86 ? 8.747 -1.032 3.806 1.00 97.62 86 GLY A N 1
ATOM 652 C CA . GLY A 1 86 ? 9.851 -0.098 3.601 1.00 97.62 86 GLY A CA 1
ATOM 653 C C . GLY A 1 86 ? 9.422 1.342 3.826 1.00 97.62 86 GLY A C 1
ATOM 654 O O . GLY A 1 86 ? 9.926 1.988 4.743 1.00 97.62 86 GLY A O 1
ATOM 655 N N . HIS A 1 87 ? 8.442 1.837 3.060 1.00 97.75 87 HIS A N 1
ATOM 656 C CA . HIS A 1 87 ? 7.839 3.147 3.330 1.00 97.75 87 HIS A CA 1
ATOM 657 C C . HIS A 1 87 ? 7.239 3.212 4.737 1.00 97.75 87 HIS A C 1
ATOM 659 O O . HIS A 1 87 ? 7.626 4.071 5.528 1.00 97.75 87 HIS A O 1
ATOM 665 N N . ALA A 1 88 ? 6.410 2.222 5.062 1.00 97.69 88 ALA A N 1
ATOM 666 C CA . ALA A 1 88 ? 5.965 1.904 6.411 1.00 97.69 88 ALA A CA 1
ATOM 667 C C . ALA A 1 88 ? 6.172 0.397 6.685 1.00 97.69 88 ALA A C 1
ATOM 669 O O . ALA A 1 88 ? 6.302 -0.381 5.730 1.00 97.69 88 ALA A O 1
ATOM 670 N N . PRO A 1 89 ? 6.239 -0.043 7.957 1.00 97.44 89 PRO A N 1
ATOM 671 C CA . PRO A 1 89 ? 6.584 -1.426 8.300 1.00 97.44 89 PRO A CA 1
ATOM 672 C C . PRO A 1 89 ? 5.598 -2.464 7.760 1.00 97.44 89 PRO A C 1
ATOM 674 O O . PRO A 1 89 ? 5.999 -3.544 7.339 1.00 97.44 89 PRO A O 1
ATOM 677 N N . GLY A 1 90 ? 4.308 -2.144 7.780 1.00 98.25 90 GLY A N 1
ATOM 678 C CA . GLY A 1 90 ? 3.207 -2.974 7.316 1.00 98.25 90 GLY A CA 1
ATOM 679 C C . GLY A 1 90 ? 2.590 -2.494 6.011 1.00 98.25 90 GLY A C 1
ATOM 680 O O . GLY A 1 90 ? 1.441 -2.832 5.742 1.00 98.25 90 GLY A O 1
ATOM 681 N N . HIS A 1 91 ? 3.308 -1.702 5.215 1.00 98.81 91 HIS A N 1
ATOM 682 C CA . HIS A 1 91 ? 2.759 -1.184 3.972 1.00 98.81 91 HIS A CA 1
ATOM 683 C C . HIS A 1 91 ? 2.337 -2.327 3.028 1.00 98.81 91 HIS A C 1
ATOM 685 O O . HIS A 1 91 ? 3.092 -3.274 2.793 1.00 98.81 91 HIS A O 1
ATOM 691 N N . ILE A 1 92 ? 1.119 -2.239 2.487 1.00 98.94 92 ILE A N 1
ATOM 692 C CA . ILE A 1 92 ? 0.583 -3.161 1.479 1.00 98.94 92 ILE A CA 1
ATOM 693 C C . ILE A 1 92 ? 0.125 -2.408 0.229 1.00 98.94 92 ILE A C 1
ATOM 695 O O . ILE A 1 92 ? -0.428 -1.311 0.294 1.00 98.94 92 ILE A O 1
ATOM 699 N N . SER A 1 93 ? 0.313 -3.048 -0.918 1.00 98.88 93 SER A N 1
ATOM 700 C CA . SER A 1 93 ? -0.264 -2.677 -2.207 1.00 98.88 93 SER A CA 1
ATOM 701 C C . SER A 1 93 ? -1.372 -3.669 -2.576 1.00 98.88 93 SER A C 1
ATOM 703 O O . SER A 1 93 ? -1.419 -4.787 -2.058 1.00 98.88 93 SER A O 1
ATOM 705 N N . PHE A 1 94 ? -2.253 -3.288 -3.500 1.00 98.75 94 PHE A N 1
ATOM 706 C CA . PHE A 1 94 ? -3.337 -4.155 -3.960 1.00 98.75 94 PHE A CA 1
ATOM 707 C C . PHE A 1 94 ? -3.261 -4.398 -5.463 1.00 98.75 94 PHE A C 1
ATOM 709 O O . PHE A 1 94 ? -3.278 -3.460 -6.259 1.00 98.75 94 PHE A O 1
ATOM 716 N N . TRP A 1 95 ? -3.199 -5.666 -5.850 1.00 98.81 95 TRP A N 1
ATOM 717 C CA . TRP A 1 95 ? -3.020 -6.108 -7.225 1.00 98.81 95 TRP A CA 1
ATOM 718 C C . TRP A 1 95 ? -4.290 -6.755 -7.769 1.00 98.81 95 TRP A C 1
ATOM 720 O O . TRP A 1 95 ? -4.805 -7.707 -7.194 1.00 98.81 95 TRP A O 1
ATOM 730 N N . HIS A 1 96 ? -4.791 -6.265 -8.897 1.00 98.50 96 HIS A N 1
ATOM 731 C CA . HIS A 1 96 ? -5.868 -6.908 -9.639 1.00 98.50 96 HIS A CA 1
ATOM 732 C C . HIS A 1 96 ? -5.265 -7.666 -10.834 1.00 98.50 96 HIS A C 1
ATOM 734 O O . HIS A 1 96 ? -4.979 -7.038 -11.857 1.00 98.50 96 HIS A O 1
ATOM 740 N N . PRO A 1 97 ? -5.099 -9.001 -10.760 1.00 97.88 97 PRO A N 1
ATOM 741 C CA . PRO A 1 97 ? -4.348 -9.768 -11.756 1.00 97.88 97 PRO A CA 1
ATOM 742 C C . PRO A 1 97 ? -4.982 -9.751 -13.146 1.00 97.88 97 PRO A C 1
ATOM 744 O O . PRO A 1 97 ? -4.287 -9.508 -14.127 1.00 97.88 97 PRO A O 1
ATOM 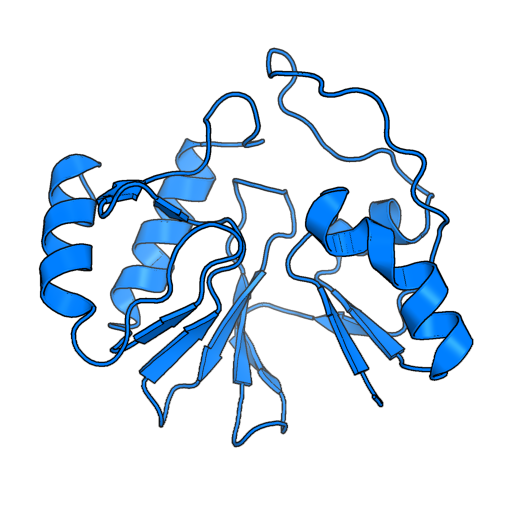747 N N . GLU A 1 98 ? -6.299 -9.949 -13.232 1.00 97.31 98 GLU A N 1
ATOM 748 C CA . GLU A 1 98 ? -7.018 -10.005 -14.512 1.00 97.31 98 GLU A CA 1
ATOM 749 C C . GLU A 1 98 ? -6.945 -8.676 -15.280 1.00 97.31 98 GLU A C 1
ATOM 751 O O . GLU A 1 98 ? -6.604 -8.649 -16.458 1.00 97.31 98 GLU A O 1
ATOM 756 N N . ARG A 1 99 ? -7.200 -7.552 -14.596 1.00 97.44 99 ARG A N 1
ATOM 757 C CA . ARG A 1 99 ? -7.160 -6.206 -15.193 1.00 97.44 99 ARG A CA 1
ATOM 758 C C . ARG A 1 99 ? -5.762 -5.602 -15.253 1.00 97.44 99 ARG A C 1
ATOM 760 O O . ARG A 1 99 ? -5.585 -4.524 -15.807 1.00 97.44 99 ARG A O 1
ATOM 767 N N . ARG A 1 100 ? -4.782 -6.265 -14.642 1.00 98.44 100 ARG A N 1
ATOM 768 C CA . ARG A 1 100 ? -3.397 -5.810 -14.515 1.00 98.44 100 ARG A CA 1
ATOM 769 C C . ARG A 1 100 ? -3.276 -4.406 -13.899 1.00 98.44 100 ARG A C 1
ATOM 771 O O . ARG A 1 100 ? -2.445 -3.603 -14.323 1.00 98.44 100 ARG A O 1
ATOM 778 N N . ILE A 1 101 ? -4.092 -4.118 -12.882 1.00 98.62 101 ILE A N 1
ATOM 779 C CA . ILE A 1 101 ? -4.105 -2.833 -12.159 1.00 98.62 101 ILE A CA 1
ATOM 780 C C . ILE A 1 101 ? -3.427 -3.007 -10.805 1.00 98.62 101 ILE A C 1
ATOM 782 O O . ILE A 1 101 ? -3.817 -3.877 -10.029 1.00 98.62 101 ILE A O 1
ATOM 786 N N . LEU A 1 102 ? -2.468 -2.142 -10.489 1.00 98.75 102 LEU A N 1
ATOM 787 C CA . LEU A 1 102 ? -1.844 -2.082 -9.170 1.00 98.75 102 LEU A CA 1
ATOM 788 C C . LEU A 1 102 ? -2.203 -0.769 -8.468 1.00 98.75 102 LEU A C 1
ATOM 790 O O . LEU A 1 102 ? -1.844 0.309 -8.938 1.00 98.75 102 LEU A O 1
ATOM 794 N N . ILE A 1 103 ? -2.860 -0.867 -7.314 1.00 98.69 103 ILE A N 1
ATOM 795 C CA . ILE A 1 103 ? -2.965 0.228 -6.346 1.00 98.69 103 ILE A CA 1
ATOM 796 C C . ILE A 1 103 ? -1.700 0.175 -5.499 1.00 98.69 103 ILE A C 1
ATOM 798 O O . ILE A 1 103 ? -1.517 -0.740 -4.694 1.00 98.69 103 ILE A O 1
ATOM 802 N N . THR A 1 104 ? -0.794 1.119 -5.723 1.00 98.50 104 THR A N 1
ATOM 803 C CA . THR A 1 104 ? 0.565 1.047 -5.186 1.00 98.50 104 THR A CA 1
ATOM 804 C C . THR A 1 104 ? 0.625 1.440 -3.720 1.00 98.50 104 THR A C 1
ATOM 806 O O . THR A 1 104 ? 1.516 0.963 -3.026 1.00 98.50 104 THR A O 1
ATOM 809 N N . GLY A 1 105 ? -0.289 2.294 -3.246 1.00 98.06 105 GLY A N 1
ATOM 810 C CA . GLY A 1 105 ? -0.039 3.067 -2.031 1.00 98.06 105 GLY A CA 1
ATOM 811 C C . GLY A 1 105 ? 1.191 3.950 -2.239 1.00 98.06 105 GLY A C 1
ATOM 812 O O . GLY A 1 105 ? 1.364 4.513 -3.326 1.00 98.06 105 GLY A O 1
ATOM 813 N N . ASP A 1 106 ? 2.077 3.971 -1.250 1.00 98.00 106 ASP A N 1
ATOM 814 C CA . ASP A 1 106 ? 3.236 4.863 -1.199 1.00 98.00 106 ASP A CA 1
ATOM 815 C C . ASP A 1 106 ? 4.578 4.157 -1.421 1.00 98.00 106 ASP A C 1
ATOM 817 O O . ASP A 1 106 ? 5.647 4.741 -1.248 1.00 98.00 106 ASP A O 1
ATOM 821 N N . VAL A 1 107 ? 4.543 2.909 -1.901 1.00 98.38 107 VAL A N 1
ATOM 822 C CA . VAL A 1 107 ? 5.756 2.189 -2.328 1.00 98.38 107 VAL A CA 1
ATOM 823 C C . VAL A 1 107 ? 6.491 2.925 -3.465 1.00 98.38 107 VAL A C 1
ATOM 825 O O . VAL A 1 107 ? 7.715 2.838 -3.577 1.00 98.38 107 VAL A O 1
ATOM 828 N N . MET A 1 108 ? 5.760 3.676 -4.299 1.00 97.81 108 MET A N 1
ATOM 829 C CA . MET A 1 108 ? 6.270 4.573 -5.344 1.00 97.81 108 MET A CA 1
ATOM 830 C C . MET A 1 108 ? 5.226 5.645 -5.694 1.00 97.81 108 MET A C 1
ATOM 832 O O . MET A 1 108 ? 4.040 5.449 -5.440 1.00 97.81 108 MET A O 1
ATOM 836 N N . PHE A 1 109 ? 5.655 6.738 -6.330 1.00 97.38 109 PHE A N 1
ATOM 837 C CA . PHE A 1 109 ? 4.800 7.861 -6.743 1.00 97.38 109 PHE A CA 1
ATOM 838 C C . PHE A 1 109 ? 4.937 8.182 -8.228 1.00 97.38 109 PHE A C 1
ATOM 840 O O . PHE A 1 109 ? 5.927 7.805 -8.857 1.00 97.38 109 PHE A O 1
ATOM 847 N N . TYR A 1 110 ? 3.993 8.962 -8.762 1.00 96.44 110 TYR A N 1
ATOM 848 C CA . TYR A 1 110 ? 4.102 9.559 -10.094 1.00 96.44 110 TYR A CA 1
ATOM 849 C C . TYR A 1 110 ? 3.819 11.063 -10.061 1.00 96.44 110 TYR A C 1
ATOM 851 O O . TYR A 1 110 ? 2.699 11.529 -10.271 1.00 96.44 110 TYR A O 1
ATOM 859 N N . MET A 1 111 ? 4.860 11.843 -9.777 1.00 93.00 111 MET A N 1
ATOM 860 C CA . MET A 1 111 ? 4.777 13.293 -9.600 1.00 93.00 111 MET A CA 1
ATOM 861 C C . MET A 1 111 ? 5.572 14.013 -10.681 1.00 93.00 111 MET A C 1
ATOM 863 O O . MET A 1 111 ? 6.626 13.542 -11.098 1.00 93.00 111 MET A O 1
ATOM 867 N N . LEU A 1 112 ? 5.079 15.173 -11.125 1.00 90.50 112 LEU A N 1
ATOM 868 C CA . LEU A 1 112 ? 5.737 15.984 -12.160 1.00 90.50 112 LEU A CA 1
ATOM 869 C C . LEU A 1 112 ? 6.086 15.153 -13.415 1.00 90.50 112 LEU A C 1
ATOM 871 O O . LEU A 1 112 ? 7.189 15.242 -13.949 1.00 90.50 112 LEU A O 1
ATOM 875 N N . ASN A 1 113 ? 5.143 14.304 -13.846 1.00 88.88 113 ASN A N 1
ATOM 876 C CA . ASN A 1 113 ? 5.274 13.369 -14.973 1.00 88.88 113 ASN A CA 1
ATOM 877 C C . ASN A 1 113 ? 6.448 12.384 -14.865 1.00 88.88 113 ASN A C 1
ATOM 879 O O . ASN A 1 113 ? 6.922 11.857 -15.872 1.00 88.88 113 ASN A O 1
ATOM 883 N N . ARG A 1 114 ? 6.911 12.097 -13.645 1.00 93.62 114 ARG A N 1
ATOM 884 C CA . ARG A 1 114 ? 8.027 11.191 -13.398 1.00 93.62 114 ARG A CA 1
ATOM 885 C C . ARG A 1 114 ? 7.723 10.243 -12.251 1.00 93.62 114 ARG A C 1
ATOM 887 O O . ARG A 1 114 ? 7.244 10.642 -11.193 1.00 93.62 114 ARG A O 1
ATOM 894 N N . MET A 1 115 ? 8.066 8.974 -12.447 1.00 95.94 115 MET A N 1
ATOM 895 C CA . MET A 1 115 ? 7.969 7.989 -11.376 1.00 95.94 115 MET A CA 1
ATOM 896 C C . MET A 1 115 ? 9.078 8.206 -10.348 1.00 95.94 115 MET A C 1
ATOM 898 O O . MET A 1 115 ? 10.233 8.428 -10.714 1.00 95.94 115 MET A O 1
ATOM 902 N N . THR A 1 116 ? 8.778 8.145 -9.061 1.00 96.56 116 THR A N 1
ATOM 903 C CA . THR A 1 116 ? 9.783 8.363 -8.016 1.00 96.56 116 THR A CA 1
ATOM 904 C C . THR A 1 116 ? 9.632 7.359 -6.889 1.00 96.56 116 THR A C 1
ATOM 906 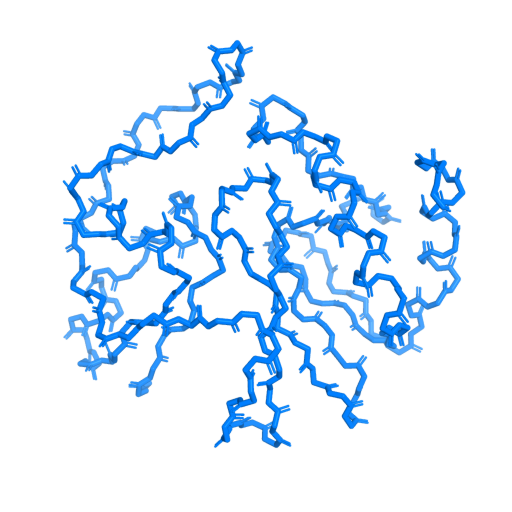O O . THR A 1 116 ? 8.549 6.836 -6.636 1.00 96.56 116 THR A O 1
ATOM 909 N N . GLN A 1 117 ? 10.732 7.118 -6.178 1.00 96.62 117 GLN A N 1
ATOM 910 C CA . GLN A 1 117 ? 10.653 6.529 -4.843 1.00 96.62 117 GLN A CA 1
ATOM 911 C C . GLN A 1 117 ? 9.971 7.530 -3.894 1.00 96.62 117 GLN A C 1
ATOM 913 O O . GLN A 1 117 ? 10.029 8.741 -4.160 1.00 96.62 117 GLN A O 1
ATOM 918 N N . PRO A 1 118 ? 9.352 7.065 -2.798 1.00 94.56 118 PRO A N 1
ATOM 919 C CA . PRO A 1 118 ? 8.943 7.956 -1.726 1.00 94.56 118 PRO A CA 1
ATOM 920 C C . PRO A 1 118 ? 10.148 8.715 -1.162 1.00 94.56 118 PRO A C 1
ATOM 922 O O . PRO A 1 118 ? 11.305 8.300 -1.298 1.00 94.56 118 PRO A O 1
ATOM 925 N N . LEU A 1 119 ? 9.892 9.862 -0.529 1.00 91.31 119 LEU A N 1
ATOM 926 C CA . LEU A 1 119 ? 10.963 10.667 0.049 1.00 91.31 119 LEU A CA 1
ATOM 927 C C . LEU A 1 119 ? 11.699 9.848 1.120 1.00 91.31 119 LEU A C 1
ATOM 929 O O . LEU A 1 119 ? 11.095 9.406 2.098 1.00 91.31 119 LEU A O 1
ATOM 933 N N . ALA A 1 120 ? 13.017 9.689 0.977 1.00 88.31 120 ALA A N 1
ATOM 934 C CA . ALA A 1 120 ? 13.824 8.863 1.882 1.00 88.31 120 ALA A CA 1
ATOM 935 C C . ALA A 1 120 ? 13.781 9.333 3.349 1.00 88.31 120 ALA A C 1
ATOM 937 O O . ALA A 1 120 ? 14.034 8.554 4.266 1.00 88.31 120 ALA A O 1
ATOM 938 N N . ALA A 1 121 ? 13.472 10.609 3.591 1.00 87.75 121 ALA A N 1
ATOM 939 C CA . ALA A 1 121 ? 13.303 11.156 4.934 1.00 87.75 121 ALA A CA 1
ATOM 940 C C . ALA A 1 121 ? 11.959 10.775 5.588 1.00 87.75 121 ALA A C 1
ATOM 942 O O . ALA A 1 121 ? 11.837 10.894 6.802 1.00 87.75 121 ALA A O 1
ATOM 943 N N . LEU A 1 122 ? 10.976 10.321 4.805 1.00 89.19 122 LEU A N 1
ATOM 944 C CA . LEU A 1 122 ? 9.649 9.869 5.251 1.00 89.19 122 LEU A CA 1
ATOM 945 C C . LEU A 1 122 ? 9.454 8.353 5.072 1.00 89.19 122 LEU A C 1
ATOM 947 O O . LEU A 1 122 ? 8.363 7.843 5.274 1.00 89.19 122 LEU A O 1
ATOM 951 N N . THR A 1 123 ? 10.504 7.640 4.674 1.00 93.62 123 THR A N 1
ATOM 952 C CA . THR A 1 123 ? 10.494 6.196 4.410 1.00 93.62 123 THR A CA 1
ATOM 953 C C . THR A 1 123 ? 11.282 5.515 5.521 1.00 93.62 123 THR A C 1
ATOM 955 O O . THR A 1 123 ? 12.436 5.885 5.749 1.00 93.62 123 THR A O 1
ATOM 958 N N . VAL A 1 124 ? 10.669 4.567 6.235 1.00 95.06 124 VAL A N 1
ATOM 959 C CA . VAL A 1 124 ? 11.286 3.887 7.390 1.00 95.06 124 VAL A CA 1
ATOM 960 C C . VAL A 1 124 ? 12.566 3.149 6.985 1.00 95.06 124 VAL A C 1
ATOM 962 O O . VAL A 1 124 ? 13.606 3.342 7.617 1.00 95.06 124 VAL A O 1
ATOM 965 N N . ASP A 1 125 ? 12.505 2.381 5.899 1.00 96.38 125 ASP A N 1
ATOM 966 C CA . ASP A 1 125 ? 13.623 1.650 5.303 1.00 96.38 125 ASP A CA 1
ATOM 967 C C . ASP A 1 125 ? 13.576 1.779 3.770 1.00 96.38 125 ASP A C 1
ATOM 969 O O . ASP A 1 125 ? 12.716 1.211 3.092 1.00 96.38 125 ASP A O 1
ATOM 973 N N . ALA A 1 126 ? 14.503 2.563 3.214 1.00 95.19 126 ALA A N 1
ATOM 974 C CA . ALA A 1 126 ? 14.563 2.829 1.779 1.00 95.19 126 ALA A CA 1
ATOM 975 C C . ALA A 1 126 ? 15.040 1.622 0.956 1.00 95.19 126 ALA A C 1
ATOM 977 O O . ALA A 1 126 ? 14.585 1.445 -0.174 1.00 95.19 126 ALA A O 1
ATOM 978 N N . GLU A 1 127 ? 15.913 0.778 1.510 1.00 95.75 127 GLU A N 1
ATOM 979 C CA . GLU A 1 127 ? 16.409 -0.406 0.804 1.00 95.75 127 GLU A CA 1
ATOM 980 C C . GLU A 1 127 ? 15.344 -1.504 0.778 1.00 95.75 127 GLU A C 1
ATOM 982 O O . GLU A 1 127 ? 15.151 -2.155 -0.251 1.00 95.75 127 GLU A O 1
ATOM 987 N N . GLU A 1 128 ? 14.590 -1.670 1.868 1.00 98.00 128 GLU A N 1
ATOM 988 C CA . GLU A 1 128 ? 13.408 -2.536 1.874 1.00 98.00 128 GLU A CA 1
ATOM 989 C C . GLU A 1 128 ? 12.334 -2.013 0.915 1.00 98.00 128 GLU A C 1
ATOM 991 O O . GLU A 1 128 ? 11.809 -2.777 0.106 1.00 98.00 128 GLU A O 1
ATOM 996 N N . ASN A 1 129 ? 12.088 -0.697 0.887 1.00 98.31 129 ASN A N 1
ATOM 997 C CA . ASN A 1 129 ? 11.139 -0.121 -0.065 1.00 98.31 129 ASN A CA 1
ATOM 998 C C . ASN A 1 129 ? 11.558 -0.404 -1.515 1.00 98.31 129 ASN A C 1
ATOM 1000 O O . ASN A 1 129 ? 10.730 -0.734 -2.360 1.00 98.31 129 ASN A O 1
ATOM 1004 N N . LYS A 1 130 ? 12.857 -0.330 -1.813 1.00 98.19 130 LYS A N 1
ATOM 1005 C CA . LYS A 1 130 ? 13.405 -0.654 -3.133 1.00 98.19 130 LYS A CA 1
ATOM 1006 C C . LYS A 1 130 ? 13.211 -2.132 -3.503 1.00 98.19 130 LYS A C 1
ATOM 1008 O O . LYS A 1 130 ? 12.877 -2.427 -4.654 1.00 98.19 130 LYS A O 1
ATOM 1013 N N . ARG A 1 131 ? 13.345 -3.061 -2.546 1.00 98.50 131 ARG A N 1
ATOM 1014 C CA . ARG A 1 131 ? 12.986 -4.482 -2.738 1.00 98.50 131 ARG A CA 1
ATOM 1015 C C . ARG A 1 131 ? 11.491 -4.647 -3.027 1.00 98.50 131 ARG A C 1
ATOM 1017 O O . ARG A 1 131 ? 11.130 -5.366 -3.960 1.00 98.50 131 ARG A O 1
ATOM 1024 N N . SER A 1 132 ? 10.640 -3.915 -2.313 1.00 98.75 132 SER A N 1
ATOM 1025 C CA . SER A 1 132 ? 9.193 -3.875 -2.547 1.00 98.75 132 SER A CA 1
ATOM 1026 C C . SER A 1 132 ? 8.825 -3.327 -3.928 1.00 98.75 132 SER A C 1
ATOM 1028 O O . SER A 1 132 ? 7.992 -3.924 -4.609 1.00 98.75 132 SER A O 1
ATOM 1030 N N . ILE A 1 133 ? 9.493 -2.265 -4.400 1.00 98.75 133 ILE A N 1
ATOM 1031 C CA . ILE A 1 133 ? 9.336 -1.755 -5.773 1.00 98.75 133 ILE A CA 1
ATOM 1032 C C . ILE A 1 133 ? 9.667 -2.860 -6.782 1.00 98.75 133 ILE A C 1
ATOM 1034 O O . ILE A 1 133 ? 8.875 -3.126 -7.685 1.00 98.75 133 ILE A O 1
ATOM 1038 N N . LYS A 1 134 ? 10.801 -3.552 -6.614 1.00 98.69 134 LYS A N 1
ATOM 1039 C CA . LYS A 1 134 ? 11.190 -4.654 -7.507 1.00 98.69 134 LYS A CA 1
ATOM 1040 C C . LYS A 1 134 ? 10.130 -5.755 -7.559 1.00 98.69 134 LYS A C 1
ATOM 1042 O O . LYS A 1 134 ? 9.778 -6.212 -8.646 1.00 98.69 134 LYS A O 1
ATOM 1047 N N . LYS A 1 135 ? 9.588 -6.138 -6.399 1.00 98.62 135 LYS A N 1
ATOM 1048 C CA . LYS A 1 135 ? 8.502 -7.121 -6.279 1.00 98.62 135 LYS A CA 1
ATOM 1049 C C . LYS A 1 135 ? 7.262 -6.698 -7.074 1.00 98.62 135 LYS A C 1
ATOM 1051 O O . LYS A 1 135 ? 6.744 -7.502 -7.844 1.00 98.62 135 LYS A O 1
ATOM 1056 N N . VAL A 1 136 ? 6.803 -5.450 -6.954 1.00 98.62 136 VAL A N 1
ATOM 1057 C CA . VAL A 1 136 ? 5.590 -5.009 -7.668 1.00 98.62 136 VAL A CA 1
ATOM 1058 C C . VAL A 1 136 ? 5.802 -4.759 -9.162 1.00 98.62 136 VAL A C 1
ATOM 1060 O O . VAL A 1 136 ? 4.880 -4.978 -9.944 1.00 98.62 136 VAL A O 1
ATOM 1063 N N . ILE A 1 137 ? 7.009 -4.381 -9.594 1.00 98.50 137 ILE A N 1
ATOM 1064 C CA . ILE A 1 137 ? 7.350 -4.291 -11.025 1.00 98.50 137 ILE A CA 1
ATOM 1065 C C . ILE A 1 137 ? 7.282 -5.670 -11.688 1.00 98.50 137 ILE A C 1
ATOM 1067 O O . ILE A 1 137 ? 6.802 -5.786 -12.816 1.00 98.50 137 ILE A O 1
ATOM 1071 N N . ALA A 1 138 ? 7.692 -6.730 -10.985 1.00 98.44 138 ALA A N 1
ATOM 1072 C CA . ALA A 1 138 ? 7.652 -8.097 -11.502 1.00 98.44 138 ALA A CA 1
ATOM 1073 C C . ALA A 1 138 ? 6.227 -8.613 -11.783 1.00 98.44 138 ALA A C 1
ATOM 1075 O O . ALA A 1 138 ? 6.064 -9.513 -12.608 1.00 98.44 138 ALA A O 1
ATOM 1076 N N . LEU A 1 139 ? 5.192 -8.007 -11.182 1.00 98.50 139 LEU A N 1
ATOM 1077 C CA . LEU A 1 139 ? 3.783 -8.275 -11.515 1.00 98.50 139 LEU A CA 1
ATOM 1078 C C . LEU A 1 139 ? 3.416 -7.790 -12.927 1.00 98.50 139 LEU A C 1
ATOM 1080 O O . LEU A 1 139 ? 2.388 -8.190 -13.477 1.00 98.50 139 LEU A O 1
ATOM 1084 N N . LYS A 1 140 ? 4.264 -6.938 -13.523 1.00 98.44 140 LYS A N 1
ATOM 1085 C CA . LYS A 1 140 ? 4.067 -6.287 -14.819 1.00 98.44 140 LYS A CA 1
ATOM 1086 C C . LYS A 1 140 ? 2.696 -5.606 -14.871 1.00 98.44 140 LYS A C 1
ATOM 1088 O O . LYS A 1 140 ? 1.885 -6.021 -15.688 1.00 98.44 140 LYS A O 1
ATOM 1093 N N . PRO A 1 141 ? 2.370 -4.630 -14.012 1.00 98.56 141 PRO A N 1
ATOM 1094 C CA . PRO A 1 141 ? 1.094 -3.931 -14.113 1.00 98.56 141 PRO A CA 1
ATOM 1095 C C . PRO A 1 141 ? 0.995 -3.171 -15.441 1.00 98.56 141 PRO A C 1
ATOM 1097 O O . PRO A 1 141 ? 1.999 -2.728 -15.995 1.00 98.56 141 PRO A O 1
ATOM 1100 N N . ASP A 1 142 ? -0.224 -3.042 -15.951 1.00 98.56 142 ASP A N 1
ATOM 1101 C CA . ASP A 1 142 ? -0.549 -2.221 -17.118 1.00 98.56 142 ASP A CA 1
ATOM 1102 C C . ASP A 1 142 ? -1.006 -0.813 -16.702 1.00 98.56 142 ASP A C 1
ATOM 1104 O O . ASP A 1 142 ? -0.690 0.183 -17.356 1.00 98.56 142 ASP A O 1
ATOM 1108 N N . SER A 1 143 ? -1.684 -0.728 -15.552 1.00 98.69 143 SER A N 1
ATOM 1109 C CA . SER A 1 143 ? -2.097 0.526 -14.920 1.00 98.69 143 SER A CA 1
ATOM 1110 C C . SER A 1 143 ? -1.640 0.601 -13.461 1.00 98.69 143 SER A C 1
ATOM 1112 O O . SER A 1 143 ? -1.639 -0.400 -12.740 1.00 98.69 143 SER A O 1
ATOM 1114 N N . LEU A 1 144 ? -1.276 1.805 -13.023 1.00 98.62 144 LEU A N 1
ATOM 1115 C CA . LEU A 1 144 ? -0.768 2.115 -11.689 1.00 98.62 144 LEU A CA 1
ATOM 1116 C C . LEU A 1 144 ? -1.608 3.234 -11.065 1.00 98.62 144 LEU A C 1
ATOM 1118 O O . LEU A 1 144 ? -1.764 4.304 -11.658 1.00 98.62 144 LEU A O 1
ATOM 1122 N N . LEU A 1 145 ? -2.126 2.988 -9.864 1.00 98.19 145 LEU A N 1
ATOM 1123 C CA . LEU A 1 145 ? -2.890 3.948 -9.071 1.00 98.19 145 LEU A CA 1
ATOM 1124 C C . LEU A 1 145 ? -2.100 4.264 -7.798 1.00 98.19 145 LEU A C 1
ATOM 1126 O O . LEU A 1 145 ? -1.943 3.401 -6.934 1.00 98.19 145 LEU A O 1
ATOM 1130 N N . PHE A 1 146 ? -1.582 5.486 -7.709 1.00 98.12 146 PHE A N 1
ATOM 1131 C CA . PHE A 1 146 ? -0.657 5.898 -6.653 1.00 98.12 146 PHE A CA 1
ATOM 1132 C C . PHE A 1 146 ? -1.375 6.541 -5.469 1.00 98.12 146 PHE A C 1
ATOM 1134 O O . PHE A 1 146 ? -2.449 7.114 -5.642 1.00 98.12 146 PHE A O 1
ATOM 1141 N N . GLY A 1 147 ? -0.763 6.492 -4.279 1.00 96.12 147 GLY A N 1
ATOM 1142 C CA . GLY A 1 147 ? -1.203 7.323 -3.152 1.00 96.12 147 GLY A CA 1
ATOM 1143 C C . GLY A 1 147 ? -0.972 8.816 -3.412 1.00 96.12 147 GLY A C 1
ATOM 1144 O O . GLY A 1 147 ? -1.801 9.648 -3.052 1.00 96.12 147 GLY A O 1
ATOM 1145 N N . HIS A 1 148 ? 0.097 9.148 -4.148 1.00 95.56 148 HIS A N 1
ATOM 1146 C CA . HIS A 1 148 ? 0.419 10.515 -4.556 1.00 95.56 148 HIS A CA 1
ATOM 1147 C C . HIS A 1 148 ? 0.768 10.626 -6.043 1.00 95.56 148 HIS A C 1
ATOM 1149 O O . HIS A 1 148 ? 1.567 9.852 -6.585 1.00 95.56 148 HIS A O 1
ATOM 1155 N N . GLY A 1 149 ? 0.232 11.673 -6.676 1.00 95.25 149 GLY A N 1
ATOM 1156 C CA . GLY A 1 149 ? 0.470 11.990 -8.080 1.00 95.25 149 GLY A CA 1
ATOM 1157 C C . GLY A 1 149 ? -0.614 11.472 -9.027 1.00 95.25 149 GLY A C 1
ATOM 1158 O O . GLY A 1 149 ? -1.690 11.061 -8.597 1.00 95.25 149 GLY A O 1
ATOM 1159 N N . ASN A 1 150 ? -0.345 11.535 -10.332 1.00 95.69 150 ASN A N 1
ATOM 1160 C CA . ASN A 1 150 ? -1.319 11.147 -11.356 1.00 95.69 150 ASN A CA 1
ATOM 1161 C C . ASN A 1 150 ? -1.322 9.627 -11.572 1.00 95.69 150 ASN A C 1
ATOM 1163 O O . ASN A 1 150 ? -0.259 9.010 -11.520 1.00 95.69 150 ASN A O 1
ATOM 1167 N N . PRO A 1 151 ? -2.472 9.006 -11.877 1.00 97.38 151 PRO A N 1
ATOM 1168 C CA . PRO A 1 151 ? -2.485 7.610 -12.288 1.00 97.38 151 PRO A CA 1
ATOM 1169 C C . PRO A 1 151 ? -1.791 7.431 -13.644 1.00 97.38 151 PRO A C 1
ATOM 1171 O O . PRO A 1 151 ? -1.771 8.335 -14.481 1.00 97.38 151 PRO A O 1
ATOM 1174 N N . VAL A 1 152 ? -1.283 6.224 -13.882 1.00 97.88 152 VAL A N 1
ATOM 1175 C CA . VAL A 1 152 ? -0.868 5.761 -15.212 1.00 97.88 152 VAL A CA 1
ATOM 1176 C C . VAL A 1 152 ? -1.871 4.708 -15.661 1.00 97.88 152 VAL A C 1
ATOM 1178 O O . VAL A 1 152 ? -2.074 3.721 -14.956 1.00 97.88 152 VAL A O 1
ATOM 1181 N N . VAL A 1 153 ? -2.490 4.904 -16.825 1.00 97.19 153 VAL A N 1
ATOM 1182 C CA . VAL A 1 153 ? -3.523 4.005 -17.358 1.00 97.19 153 VAL A CA 1
ATOM 1183 C C . VAL A 1 153 ? -3.091 3.477 -18.725 1.00 97.19 153 VAL A C 1
ATOM 1185 O O . VAL A 1 153 ? -2.842 4.267 -19.632 1.00 97.19 153 VAL A O 1
ATOM 1188 N N . GLY A 1 154 ? -3.011 2.152 -18.866 1.00 93.31 154 GLY A N 1
ATOM 1189 C CA . GLY A 1 154 ? -2.859 1.468 -20.157 1.00 93.31 154 GLY A CA 1
ATOM 1190 C C . GLY A 1 154 ? -1.483 1.531 -20.830 1.00 93.31 154 GLY A C 1
ATOM 1191 O O . GLY A 1 154 ? -1.413 1.343 -22.042 1.00 93.31 154 GLY A O 1
ATOM 1192 N N . ASN A 1 155 ? -0.406 1.857 -20.102 1.00 93.31 155 ASN A N 1
ATOM 1193 C CA . ASN A 1 155 ? 0.961 1.908 -20.653 1.00 93.31 155 ASN A CA 1
ATOM 1194 C C . ASN A 1 155 ? 2.053 2.009 -19.565 1.00 93.31 155 ASN A C 1
ATOM 1196 O O . ASN A 1 155 ? 2.993 2.801 -19.668 1.00 93.31 155 ASN A O 1
ATOM 1200 N N . ALA A 1 156 ? 1.928 1.269 -18.462 1.00 97.75 156 ALA A N 1
ATOM 1201 C CA . ALA A 1 156 ? 2.889 1.389 -17.361 1.00 97.75 156 ALA A CA 1
ATOM 1202 C C . ALA A 1 156 ? 4.276 0.795 -17.673 1.00 97.75 156 ALA A C 1
ATOM 1204 O O . ALA A 1 156 ? 5.270 1.258 -17.115 1.00 97.75 156 ALA A O 1
ATOM 1205 N N . ALA A 1 157 ? 4.367 -0.193 -18.570 1.00 97.75 157 ALA A N 1
ATOM 1206 C CA . ALA A 1 157 ? 5.598 -0.939 -18.847 1.00 97.75 157 ALA A CA 1
ATOM 1207 C C . ALA A 1 157 ? 6.832 -0.061 -19.169 1.00 97.75 157 ALA A C 1
ATOM 1209 O O . ALA A 1 157 ? 7.813 -0.163 -18.429 1.00 97.75 157 ALA A O 1
ATOM 1210 N N . PRO A 1 158 ? 6.815 0.843 -20.172 1.00 97.44 158 PRO A N 1
ATOM 1211 C CA . PRO A 1 158 ? 7.994 1.656 -20.488 1.00 97.44 158 PRO A CA 1
ATOM 1212 C C . PRO A 1 158 ? 8.406 2.586 -19.335 1.00 97.44 158 PRO A C 1
ATOM 1214 O O . PRO A 1 158 ? 9.596 2.784 -19.091 1.00 97.44 158 PRO A O 1
ATOM 1217 N N . LEU A 1 159 ? 7.436 3.114 -18.580 1.00 97.56 159 LEU A N 1
ATOM 1218 C CA . LEU A 1 159 ? 7.701 3.979 -17.426 1.00 97.56 159 LEU A CA 1
ATOM 1219 C C . LEU A 1 159 ? 8.347 3.203 -16.271 1.00 97.56 159 LEU A C 1
ATOM 1221 O O . LEU A 1 159 ? 9.251 3.714 -15.607 1.00 97.56 159 LEU A O 1
ATOM 1225 N N . LEU A 1 160 ? 7.901 1.966 -16.042 1.00 98.12 160 LEU A N 1
ATOM 1226 C CA . LEU A 1 160 ? 8.471 1.069 -15.039 1.00 98.12 160 LEU A CA 1
ATOM 1227 C C . LEU A 1 160 ? 9.888 0.635 -15.407 1.00 98.12 160 LEU A C 1
ATOM 1229 O O . LEU A 1 160 ? 10.747 0.599 -14.532 1.00 98.12 160 LEU A O 1
ATOM 1233 N N . GLU A 1 161 ? 10.153 0.348 -16.681 1.00 97.62 161 GLU A N 1
ATOM 1234 C CA . GLU A 1 161 ? 11.497 0.014 -17.158 1.00 97.62 161 GLU A CA 1
ATOM 1235 C C . GLU A 1 161 ? 12.472 1.180 -16.976 1.00 97.62 161 GLU A C 1
ATOM 1237 O O . GLU A 1 161 ? 13.587 0.993 -16.482 1.00 97.62 161 GLU A O 1
ATOM 1242 N N . GLU A 1 162 ? 12.062 2.396 -17.346 1.00 97.69 162 GLU A N 1
ATOM 1243 C CA . GLU A 1 162 ? 12.871 3.598 -17.134 1.00 97.69 162 GLU A CA 1
ATOM 1244 C C . GLU A 1 162 ? 13.122 3.842 -15.638 1.00 97.69 162 GLU A C 1
ATOM 1246 O O . GLU A 1 162 ? 14.241 4.159 -15.221 1.00 97.69 162 GLU A O 1
ATOM 1251 N N . PHE A 1 163 ? 12.091 3.661 -14.807 1.00 98.12 163 PHE A N 1
ATOM 1252 C CA . PHE A 1 163 ? 12.206 3.808 -13.362 1.00 98.12 163 PHE A CA 1
ATOM 1253 C C . PHE A 1 163 ? 13.147 2.777 -12.739 1.00 98.12 163 PHE A C 1
ATOM 1255 O O . PHE A 1 163 ? 14.038 3.167 -11.983 1.00 98.12 163 PHE A O 1
ATOM 1262 N N . ALA A 1 164 ? 12.991 1.497 -13.084 1.00 97.88 164 ALA A N 1
ATOM 1263 C CA . ALA A 1 164 ? 13.820 0.398 -12.597 1.00 97.88 164 ALA A CA 1
ATOM 1264 C C . ALA A 1 164 ? 15.301 0.638 -12.913 1.00 97.88 164 ALA A C 1
ATOM 1266 O O . ALA A 1 164 ? 16.137 0.615 -12.009 1.00 97.88 164 ALA A O 1
ATOM 1267 N N . LYS A 1 165 ? 15.611 1.015 -14.163 1.00 97.44 165 LYS A N 1
ATOM 1268 C CA . LYS A 1 165 ? 16.969 1.397 -14.584 1.00 97.44 165 LYS A CA 1
ATOM 1269 C C . LYS A 1 165 ? 17.520 2.549 -13.746 1.00 97.44 165 LYS A C 1
ATOM 1271 O O . LYS A 1 165 ? 18.645 2.470 -13.263 1.00 97.44 165 LYS A O 1
ATOM 1276 N N . ARG A 1 166 ? 16.725 3.605 -13.534 1.00 96.88 166 ARG A N 1
ATOM 1277 C CA . ARG A 1 166 ? 17.144 4.788 -12.765 1.00 96.88 166 ARG A CA 1
ATOM 1278 C C . ARG A 1 166 ? 17.488 4.462 -11.315 1.00 96.88 166 ARG A C 1
ATOM 1280 O O . ARG A 1 166 ? 18.394 5.081 -10.765 1.00 96.88 166 ARG A O 1
ATOM 1287 N N . ILE A 1 167 ? 16.750 3.553 -10.685 1.00 95.88 167 ILE A N 1
ATOM 1288 C CA . ILE A 1 167 ? 17.005 3.178 -9.290 1.00 95.88 167 ILE A CA 1
ATOM 1289 C C . ILE A 1 167 ? 17.927 1.960 -9.167 1.00 95.88 167 ILE A C 1
ATOM 1291 O O . ILE A 1 167 ? 18.322 1.628 -8.055 1.00 95.88 167 ILE A O 1
ATOM 1295 N N . GLY A 1 168 ? 18.320 1.330 -10.275 1.00 95.81 168 GLY A N 1
ATOM 1296 C CA . GLY A 1 168 ? 19.255 0.206 -10.309 1.00 95.81 168 GLY A CA 1
ATOM 1297 C C . GLY A 1 168 ? 18.660 -1.093 -9.766 1.00 95.81 168 GLY A C 1
ATOM 1298 O O . GLY A 1 168 ? 19.252 -1.688 -8.863 1.00 95.81 168 GLY A O 1
ATOM 1299 N N . ILE A 1 169 ? 17.485 -1.501 -10.265 1.00 93.69 169 ILE A N 1
ATOM 1300 C CA . ILE A 1 169 ? 16.857 -2.806 -9.971 1.00 93.69 169 ILE A CA 1
ATOM 1301 C C . ILE A 1 169 ? 16.480 -3.593 -11.218 1.00 93.69 169 ILE A C 1
ATOM 1303 O O . ILE A 1 169 ? 16.284 -2.959 -12.278 1.00 93.69 169 ILE A O 1
#